Protein AF-A0A0E0NVJ0-F1 (afdb_monomer_lite)

pLDDT: mean 70.15, std 17.18, range [32.91, 91.0]

Secondary structure (DSSP, 8-state):
---------------------------------------------PPPPPPHHHHHHHHHHHHHTTTT-HHHHHHHHHHS--SSPPPPPHHHHHHHIIIIISTT---PPP-HHHHHHHHHHHH---SSSPPPHHHHHHHSTT--HHHHHHHHHHHHT-HHHHHHHH-PPPPP-PPP-

Radius of gyration: 32.93 Å; chains: 1; bounding box: 85×83×74 Å

Structure (mmCIF, N/CA/C/O backbone):
data_AF-A0A0E0NVJ0-F1
#
_entry.id   AF-A0A0E0NVJ0-F1
#
loop_
_atom_site.group_PDB
_atom_site.id
_atom_site.type_symbol
_atom_site.label_atom_id
_atom_site.label_alt_id
_atom_site.label_comp_id
_atom_site.label_asym_id
_atom_site.label_entity_id
_atom_site.label_seq_id
_atom_site.pdbx_PDB_ins_code
_atom_site.Cartn_x
_atom_site.Cartn_y
_atom_site.Cartn_z
_atom_site.occupancy
_atom_site.B_iso_or_equiv
_atom_site.auth_seq_id
_atom_site.auth_comp_id
_atom_site.auth_asym_id
_atom_site.auth_atom_id
_atom_site.pdbx_PDB_model_num
ATOM 1 N N . MET A 1 1 ? 29.973 -63.802 -18.253 1.00 45.97 1 MET A N 1
ATOM 2 C CA . MET A 1 1 ? 31.297 -64.064 -18.849 1.00 45.97 1 MET A CA 1
ATOM 3 C C . MET A 1 1 ? 32.316 -63.403 -17.945 1.00 45.97 1 MET A C 1
ATOM 5 O O . MET A 1 1 ? 32.340 -62.183 -17.871 1.00 45.97 1 MET A O 1
ATOM 9 N N . ALA A 1 2 ? 33.021 -64.208 -17.153 1.00 40.66 2 ALA A N 1
ATOM 10 C CA . ALA A 1 2 ? 34.118 -63.751 -16.314 1.00 40.66 2 ALA A CA 1
ATOM 11 C C . ALA A 1 2 ? 35.365 -63.584 -17.187 1.00 40.66 2 ALA A C 1
ATOM 13 O O . ALA A 1 2 ? 35.671 -64.483 -17.967 1.00 40.66 2 ALA A O 1
ATOM 14 N N . LEU A 1 3 ? 36.079 -62.472 -17.030 1.00 44.34 3 LEU A N 1
ATOM 15 C CA . LEU A 1 3 ? 37.514 -62.429 -17.278 1.00 44.34 3 LEU A CA 1
ATOM 16 C C . LEU A 1 3 ? 38.181 -61.803 -16.053 1.00 44.34 3 LEU A C 1
ATOM 18 O O . LEU A 1 3 ? 38.001 -60.628 -15.743 1.00 44.34 3 LEU A O 1
ATOM 22 N N . GLN A 1 4 ? 38.869 -62.690 -15.337 1.00 46.50 4 GLN A N 1
ATOM 23 C CA . GLN A 1 4 ? 39.867 -62.467 -14.301 1.00 46.50 4 GLN A CA 1
ATOM 24 C C . GLN A 1 4 ? 41.130 -61.782 -14.855 1.00 46.50 4 GLN A C 1
ATOM 26 O 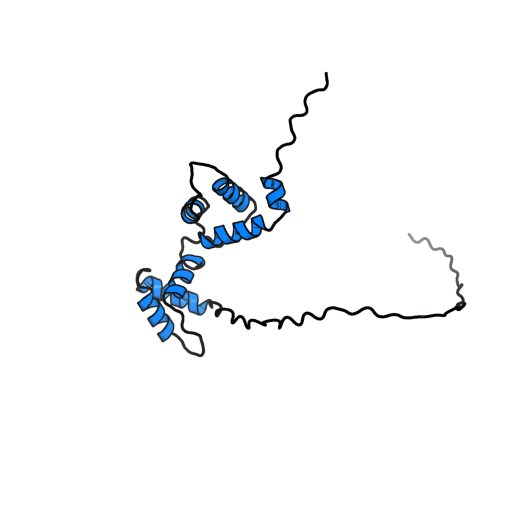O . GLN A 1 4 ? 41.459 -61.954 -16.026 1.00 46.50 4 GLN A O 1
ATOM 31 N N . GLY A 1 5 ? 41.894 -61.165 -13.947 1.00 39.97 5 GLY A N 1
ATOM 32 C CA . GLY A 1 5 ? 43.329 -60.866 -14.090 1.00 39.97 5 GLY A CA 1
ATOM 33 C C . GLY A 1 5 ? 43.631 -59.413 -13.718 1.00 39.97 5 GLY A C 1
ATOM 34 O O . GLY A 1 5 ? 43.307 -58.532 -14.499 1.00 39.97 5 GLY A O 1
ATOM 35 N N . MET A 1 6 ? 44.006 -59.089 -12.469 1.00 44.34 6 MET A N 1
ATOM 36 C CA . MET A 1 6 ? 45.386 -59.156 -11.925 1.00 44.34 6 MET A CA 1
ATOM 37 C C . MET A 1 6 ? 46.296 -58.202 -12.725 1.00 44.34 6 MET A C 1
ATOM 39 O O . MET A 1 6 ? 46.402 -58.356 -13.930 1.00 44.34 6 MET A O 1
ATOM 43 N N . GLU A 1 7 ? 46.880 -57.145 -12.155 1.00 43.19 7 GLU A N 1
ATOM 44 C CA . GLU A 1 7 ? 47.889 -57.215 -11.090 1.00 43.19 7 GLU A CA 1
ATOM 45 C C . GLU A 1 7 ? 47.843 -56.043 -10.086 1.00 43.19 7 GLU A C 1
ATOM 47 O O . GLU A 1 7 ? 47.288 -54.974 -10.339 1.00 43.19 7 GLU A O 1
ATOM 52 N N . GLN A 1 8 ? 48.421 -56.317 -8.916 1.00 37.91 8 GLN A N 1
ATOM 53 C CA . GLN A 1 8 ? 48.608 -55.443 -7.761 1.00 37.91 8 GLN A CA 1
ATOM 54 C C . GLN A 1 8 ? 49.991 -54.764 -7.764 1.00 37.91 8 GLN A C 1
ATOM 56 O O . GLN A 1 8 ? 50.860 -55.133 -8.544 1.00 37.91 8 GLN A O 1
ATOM 61 N N . GLU A 1 9 ? 50.167 -53.898 -6.751 1.00 36.00 9 GLU A N 1
ATOM 62 C CA . GLU A 1 9 ? 51.406 -53.582 -6.008 1.00 36.00 9 GLU A CA 1
ATOM 63 C C . GLU A 1 9 ? 51.999 -52.187 -6.276 1.00 36.00 9 GLU A C 1
ATOM 65 O O . GLU A 1 9 ? 52.005 -51.707 -7.400 1.00 36.00 9 GLU A O 1
ATOM 70 N N . ALA A 1 10 ? 52.606 -51.472 -5.327 1.00 37.88 10 ALA A N 1
ATOM 71 C CA . ALA A 1 10 ? 52.331 -51.122 -3.931 1.00 37.88 10 ALA A CA 1
ATOM 72 C C . ALA A 1 10 ? 53.319 -49.986 -3.582 1.00 37.88 10 ALA A C 1
ATOM 74 O O . ALA A 1 10 ? 54.365 -49.866 -4.208 1.00 37.88 10 ALA A O 1
ATOM 75 N N . ALA A 1 11 ? 52.989 -49.224 -2.534 1.00 39.25 11 ALA A N 1
ATOM 76 C CA . ALA A 1 11 ? 53.899 -48.550 -1.595 1.00 39.25 11 ALA A CA 1
ATOM 77 C C . ALA A 1 11 ? 54.944 -47.529 -2.112 1.00 39.25 11 ALA A C 1
ATOM 79 O O . ALA A 1 11 ? 55.852 -47.840 -2.872 1.00 39.25 11 ALA A O 1
ATOM 80 N N . GLY A 1 12 ? 54.921 -46.322 -1.528 1.00 32.91 12 GLY A N 1
ATOM 81 C CA . GLY A 1 12 ? 56.065 -45.410 -1.621 1.00 32.91 12 GLY A CA 1
ATOM 82 C C . GLY A 1 12 ? 55.835 -43.983 -1.119 1.00 32.91 12 GLY A C 1
ATOM 83 O O . GLY A 1 12 ? 55.878 -43.042 -1.899 1.00 32.91 12 GLY A O 1
ATOM 84 N N . GLN A 1 13 ? 55.620 -43.809 0.183 1.00 41.12 13 GLN A N 1
ATOM 85 C CA . GLN A 1 13 ? 55.959 -42.574 0.924 1.00 41.12 13 GLN A CA 1
ATOM 86 C C . GLN A 1 13 ? 57.313 -42.852 1.612 1.00 41.12 13 GLN A C 1
ATOM 88 O O . GLN A 1 13 ? 57.506 -44.029 1.934 1.00 41.12 13 GLN A O 1
ATOM 93 N N . PRO A 1 14 ? 58.248 -41.901 1.889 1.00 51.66 14 PRO A N 1
ATOM 94 C CA . PRO A 1 14 ? 58.070 -40.553 2.487 1.00 51.66 14 PRO A CA 1
ATOM 95 C C . PRO A 1 14 ? 59.192 -39.560 1.997 1.00 51.66 14 PRO A C 1
ATOM 97 O O . PRO A 1 14 ? 59.621 -39.748 0.860 1.00 51.66 14 PRO A O 1
ATOM 100 N N . PRO A 1 15 ? 59.779 -38.580 2.747 1.00 49.06 15 PRO A N 1
ATOM 101 C CA . PRO A 1 15 ? 59.424 -37.875 3.992 1.00 49.06 15 PRO A CA 1
ATOM 102 C C . PRO A 1 15 ? 59.519 -36.322 3.919 1.00 49.06 15 PRO A C 1
ATOM 104 O O . PRO A 1 15 ? 59.809 -35.713 2.894 1.00 49.06 15 PRO A O 1
ATOM 107 N N . ALA A 1 16 ? 59.256 -35.697 5.070 1.00 43.09 16 ALA A N 1
ATOM 108 C CA . ALA A 1 16 ? 59.314 -34.269 5.374 1.00 43.09 16 ALA A CA 1
ATOM 109 C C . ALA A 1 16 ? 60.737 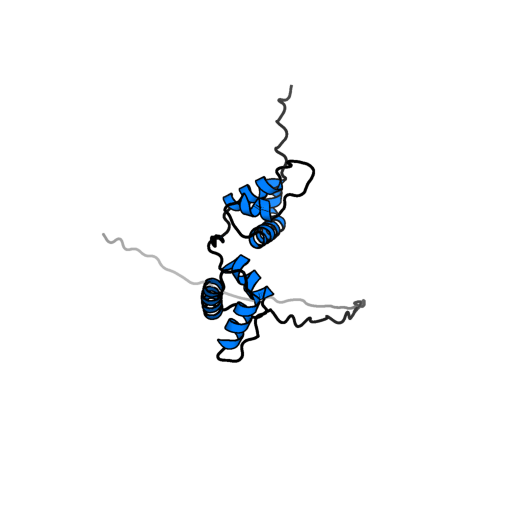-33.663 5.498 1.00 43.09 16 ALA A C 1
ATOM 111 O O . ALA A 1 16 ? 61.701 -34.382 5.744 1.00 43.09 16 ALA A O 1
ATOM 112 N N . SER A 1 17 ? 60.772 -32.316 5.525 1.00 37.50 17 SER A N 1
ATOM 113 C CA . SER A 1 17 ? 61.665 -31.429 6.314 1.00 37.50 17 SER A CA 1
ATOM 114 C C . SER A 1 17 ? 62.712 -30.586 5.560 1.00 37.50 17 SER A C 1
ATOM 116 O O . SER A 1 17 ? 63.695 -31.113 5.053 1.00 37.50 17 SER A O 1
ATOM 118 N N . ALA A 1 18 ? 62.511 -29.258 5.582 1.00 41.25 18 ALA A N 1
ATOM 119 C CA . ALA A 1 18 ? 63.508 -28.175 5.746 1.00 41.25 18 ALA A CA 1
ATOM 120 C C . ALA A 1 18 ? 62.732 -26.830 5.688 1.00 41.25 18 ALA A C 1
ATOM 122 O O . ALA A 1 18 ? 62.156 -26.503 4.658 1.00 41.25 18 ALA A O 1
ATOM 123 N N . ALA A 1 19 ? 62.398 -26.140 6.784 1.00 33.56 19 ALA A N 1
ATOM 124 C CA . ALA A 1 19 ? 63.234 -25.337 7.691 1.00 33.56 19 ALA A CA 1
ATOM 125 C C . ALA A 1 19 ? 63.908 -24.093 7.043 1.00 33.56 19 ALA A C 1
ATOM 127 O O . ALA A 1 19 ? 64.976 -24.225 6.465 1.00 33.56 19 ALA A O 1
ATOM 128 N N . PHE A 1 20 ? 63.228 -22.930 7.176 1.00 36.50 20 PHE A N 1
ATOM 129 C CA . PHE A 1 20 ? 63.642 -21.571 7.651 1.00 36.50 20 PHE A CA 1
ATOM 130 C C . PHE A 1 20 ? 64.977 -20.917 7.196 1.00 36.50 20 PHE A C 1
ATOM 132 O O . PHE A 1 20 ? 65.954 -21.631 7.004 1.00 36.50 20 PHE A O 1
ATOM 139 N N . PRO A 1 21 ? 65.069 -19.561 7.053 1.00 45.81 21 PRO A N 1
ATOM 140 C CA . PRO A 1 21 ? 64.856 -18.528 8.109 1.00 45.81 21 PRO A CA 1
ATOM 141 C C . PRO A 1 21 ? 63.987 -17.323 7.653 1.00 45.81 21 PRO A C 1
ATOM 143 O O . PRO A 1 21 ? 63.827 -17.103 6.462 1.00 45.81 21 PRO A O 1
ATOM 146 N N . SER A 1 22 ? 63.245 -16.557 8.469 1.00 39.28 22 SER A N 1
ATOM 147 C CA . SER A 1 22 ? 63.373 -15.940 9.812 1.00 39.28 22 SER A CA 1
ATOM 148 C C . SER A 1 22 ? 64.211 -14.650 9.890 1.00 39.28 22 SER A C 1
ATOM 150 O O . SER A 1 22 ? 65.402 -14.669 9.600 1.00 39.28 22 SER A O 1
ATOM 152 N N . SER A 1 23 ? 63.563 -13.608 10.442 1.00 40.25 23 SER A N 1
ATOM 153 C CA . SER A 1 23 ? 64.066 -12.319 10.972 1.00 40.25 23 SER A CA 1
ATOM 154 C C . SER A 1 23 ? 64.459 -11.219 9.969 1.00 40.25 23 SER A C 1
ATOM 156 O O . SER A 1 23 ? 65.155 -11.489 9.004 1.00 40.25 23 SER A O 1
ATOM 158 N N . ALA A 1 24 ? 64.105 -9.937 10.143 1.00 43.22 24 ALA A N 1
ATOM 159 C CA . ALA A 1 24 ? 63.508 -9.231 11.284 1.00 43.22 24 ALA A CA 1
ATOM 160 C C . ALA A 1 24 ? 62.895 -7.865 10.868 1.00 43.22 24 ALA A C 1
ATOM 162 O O . ALA A 1 24 ? 63.321 -7.280 9.877 1.00 43.22 24 ALA A O 1
ATOM 163 N N . GLU A 1 25 ? 61.884 -7.435 11.644 1.00 37.47 25 GLU A N 1
ATOM 164 C CA . GLU A 1 25 ? 61.584 -6.095 12.219 1.00 37.47 25 GLU A CA 1
ATOM 165 C C . GLU A 1 25 ? 62.294 -4.818 11.676 1.00 37.47 25 GLU A C 1
ATOM 167 O O . GLU A 1 25 ? 63.444 -4.857 11.274 1.00 37.47 25 GLU A O 1
ATOM 172 N N . ALA A 1 26 ? 61.732 -3.598 11.703 1.00 36.56 26 ALA A N 1
ATOM 173 C CA . ALA A 1 26 ? 60.838 -3.004 12.700 1.00 36.56 26 ALA A CA 1
ATOM 174 C C . ALA A 1 26 ? 60.107 -1.729 12.198 1.00 36.56 26 ALA A C 1
ATOM 176 O O . ALA A 1 26 ? 60.590 -1.018 11.323 1.00 36.56 26 ALA A O 1
ATOM 177 N N . ALA A 1 27 ? 58.982 -1.448 12.868 1.00 33.66 27 ALA A N 1
ATOM 178 C CA . ALA A 1 27 ? 58.494 -0.158 13.386 1.00 33.66 27 ALA A CA 1
ATOM 179 C C . ALA A 1 27 ? 58.550 1.138 12.540 1.00 33.66 27 ALA A C 1
ATOM 181 O O . ALA A 1 27 ? 59.616 1.664 12.252 1.00 33.66 27 ALA A O 1
ATOM 182 N N . ALA A 1 28 ? 57.392 1.795 12.380 1.00 35.66 28 ALA A N 1
ATOM 183 C CA . ALA A 1 28 ? 57.108 3.064 13.073 1.00 35.66 28 ALA A CA 1
ATOM 184 C C . ALA A 1 28 ? 55.681 3.565 12.790 1.00 35.66 28 ALA A C 1
ATOM 186 O O . ALA A 1 28 ? 55.142 3.449 11.694 1.00 35.66 28 ALA A O 1
ATOM 187 N N . ALA A 1 29 ? 55.083 4.116 13.839 1.00 39.84 29 ALA A N 1
ATOM 188 C CA . ALA A 1 29 ? 53.728 4.621 13.920 1.00 39.84 29 ALA A CA 1
ATOM 189 C C . ALA A 1 29 ? 53.485 5.890 13.084 1.00 39.84 29 ALA A C 1
ATOM 191 O O . ALA A 1 29 ? 54.319 6.792 13.057 1.00 39.84 29 ALA A O 1
ATOM 192 N N . ALA A 1 30 ? 52.274 6.020 12.535 1.00 41.72 30 ALA A N 1
ATOM 193 C CA . ALA A 1 30 ? 51.680 7.314 12.210 1.00 41.72 30 ALA A CA 1
ATOM 194 C C . ALA A 1 30 ? 50.154 7.264 12.410 1.00 41.72 30 ALA A C 1
ATOM 196 O O . ALA A 1 30 ? 49.409 6.669 11.640 1.00 41.72 30 ALA A O 1
ATOM 197 N N . ALA A 1 31 ? 49.760 7.862 13.533 1.00 39.44 31 ALA A N 1
ATOM 198 C CA . ALA A 1 31 ? 48.448 8.290 14.007 1.00 39.44 31 ALA A CA 1
ATOM 199 C C . ALA A 1 31 ? 47.232 8.187 13.059 1.00 39.44 31 ALA A C 1
ATOM 201 O O . ALA A 1 31 ? 47.098 8.910 12.073 1.00 39.44 31 ALA A O 1
ATOM 202 N N . SER A 1 32 ? 46.253 7.395 13.498 1.00 48.84 32 SER A N 1
ATOM 203 C CA . SER A 1 32 ? 44.860 7.442 13.052 1.00 48.84 32 SER A CA 1
ATOM 204 C C . SER A 1 32 ? 44.154 8.701 13.584 1.00 48.84 32 SER A C 1
ATOM 206 O O . SER A 1 32 ? 44.151 8.904 14.802 1.00 48.84 32 SER A O 1
ATOM 208 N N . PRO A 1 33 ? 43.464 9.513 12.761 1.00 52.50 33 PRO A N 1
ATOM 209 C CA . PRO A 1 33 ? 42.531 10.503 13.284 1.00 52.50 33 PRO A CA 1
ATOM 210 C C . PRO A 1 33 ? 41.256 9.795 13.766 1.00 52.50 33 PRO A C 1
ATOM 212 O O . PRO A 1 33 ? 40.353 9.471 12.993 1.00 52.50 33 PRO A O 1
ATOM 215 N N . THR A 1 34 ? 41.170 9.553 15.074 1.00 50.41 34 THR A N 1
ATOM 216 C CA . THR A 1 34 ? 39.939 9.160 15.767 1.00 50.41 34 THR A CA 1
ATOM 217 C C . THR A 1 34 ? 38.973 10.344 15.808 1.00 50.41 34 THR A C 1
ATOM 219 O O . THR A 1 34 ? 38.811 11.025 16.817 1.00 50.41 34 THR A O 1
ATOM 222 N N . SER A 1 35 ? 38.270 10.584 14.699 1.00 53.47 35 SER A N 1
ATOM 223 C CA . SER A 1 35 ? 37.044 11.382 14.728 1.00 53.47 35 SER A CA 1
ATOM 224 C C . SER A 1 35 ? 35.957 10.541 15.396 1.00 53.47 35 SER A C 1
ATOM 226 O O . SER A 1 35 ? 35.231 9.778 14.758 1.00 53.47 35 SER A O 1
ATOM 228 N N . GLY A 1 36 ? 35.910 10.623 16.727 1.00 52.81 36 GLY A N 1
ATOM 229 C CA . GLY A 1 36 ? 34.888 10.034 17.584 1.00 52.81 36 GLY A CA 1
ATOM 230 C C . GLY A 1 36 ? 33.535 10.712 17.383 1.00 52.81 36 GLY A C 1
ATOM 231 O O . GLY A 1 36 ? 32.986 11.319 18.301 1.00 52.81 36 GLY A O 1
ATOM 232 N N . GLY A 1 37 ? 32.980 10.606 16.176 1.00 51.59 37 GLY A N 1
ATOM 233 C CA . GLY A 1 37 ? 31.577 10.876 15.924 1.00 51.59 37 GLY A CA 1
ATOM 234 C C . GLY A 1 37 ? 30.766 9.871 16.728 1.00 51.59 37 GLY A C 1
ATOM 235 O O . GLY A 1 37 ? 30.761 8.680 16.417 1.00 51.59 37 GLY A O 1
ATOM 236 N N . LYS A 1 38 ? 30.111 10.337 17.796 1.00 54.44 38 LYS A N 1
ATOM 237 C CA . LYS A 1 38 ? 29.151 9.546 18.571 1.00 54.44 38 LYS A CA 1
ATOM 238 C C . LYS A 1 38 ? 28.181 8.913 17.574 1.00 54.44 38 LYS A C 1
ATOM 240 O O . LYS A 1 38 ? 27.355 9.615 16.996 1.00 54.44 38 LYS A O 1
ATOM 245 N N . ARG A 1 39 ? 28.302 7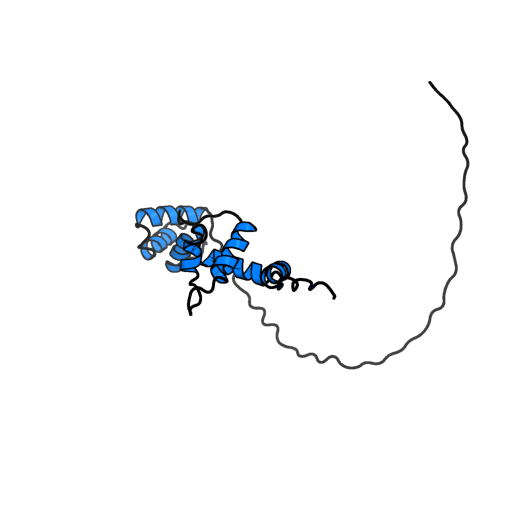.603 17.330 1.00 59.84 39 ARG A N 1
ATOM 246 C CA . ARG A 1 39 ? 27.343 6.858 16.509 1.00 59.84 39 ARG A CA 1
ATOM 247 C C . ARG A 1 39 ? 25.999 6.992 17.212 1.00 59.84 39 ARG A C 1
ATOM 249 O O . ARG A 1 39 ? 25.776 6.357 18.240 1.00 59.84 39 ARG A O 1
ATOM 256 N N . ILE A 1 40 ? 25.131 7.859 16.699 1.00 65.50 40 ILE A N 1
ATOM 257 C CA . ILE A 1 40 ? 23.759 7.983 17.179 1.00 65.50 40 ILE A CA 1
ATOM 258 C C . ILE A 1 40 ? 23.067 6.688 16.764 1.00 65.50 40 ILE A C 1
ATOM 260 O O . ILE A 1 40 ? 22.598 6.541 15.637 1.00 65.50 40 ILE A O 1
ATOM 264 N N . VAL A 1 41 ? 23.062 5.705 17.663 1.00 67.31 41 VAL A N 1
ATOM 265 C CA . VAL A 1 41 ? 22.273 4.488 17.493 1.00 67.31 41 VAL A CA 1
ATOM 266 C C . VAL A 1 41 ? 20.818 4.895 17.686 1.00 67.31 41 VAL A C 1
ATOM 268 O O . VAL A 1 41 ? 20.293 4.894 18.801 1.00 67.31 41 VAL A O 1
ATOM 271 N N . LEU A 1 42 ? 20.163 5.298 16.597 1.00 68.00 42 LEU A N 1
ATOM 272 C CA . LEU A 1 42 ? 18.721 5.477 16.590 1.00 68.00 42 LEU A CA 1
ATOM 273 C C . LEU A 1 42 ? 18.103 4.113 16.899 1.00 68.00 42 LEU A C 1
ATOM 275 O O . LEU A 1 42 ? 18.149 3.188 16.090 1.00 68.00 42 LEU A O 1
ATOM 279 N N . ARG A 1 43 ? 17.522 3.975 18.092 1.00 69.19 43 ARG A N 1
ATOM 280 C CA . ARG A 1 43 ? 16.630 2.860 18.413 1.00 69.19 43 ARG A CA 1
ATOM 281 C C . ARG A 1 43 ? 15.342 3.059 17.621 1.00 69.19 43 ARG A C 1
ATOM 283 O O . ARG A 1 43 ? 14.355 3.565 18.152 1.00 69.19 43 ARG A O 1
ATOM 290 N N . ILE A 1 44 ? 15.373 2.707 16.336 1.00 70.69 44 ILE A N 1
ATOM 291 C CA . ILE A 1 44 ? 14.200 2.732 15.466 1.00 70.69 44 ILE A CA 1
ATOM 292 C C . ILE A 1 44 ? 13.217 1.709 16.034 1.00 70.69 44 ILE A C 1
ATOM 294 O O . ILE A 1 44 ? 13.394 0.500 15.897 1.00 70.69 44 ILE A O 1
ATOM 298 N N . ARG A 1 45 ? 12.182 2.191 16.723 1.00 68.06 45 ARG A N 1
ATOM 299 C CA . ARG A 1 45 ? 11.032 1.362 17.078 1.00 68.06 45 ARG A CA 1
ATOM 300 C C . ARG A 1 45 ? 10.273 1.111 15.784 1.00 68.06 45 ARG A C 1
ATOM 302 O O . ARG A 1 45 ? 9.563 2.001 15.318 1.00 68.06 45 ARG A O 1
ATOM 309 N N . LEU A 1 46 ? 10.461 -0.065 15.185 1.00 66.19 46 LEU A N 1
ATOM 310 C CA . LEU A 1 46 ? 9.683 -0.436 14.009 1.00 66.19 46 LEU A CA 1
ATOM 311 C C . LEU A 1 46 ? 8.195 -0.364 14.373 1.00 66.19 46 LEU A C 1
ATOM 313 O O . LEU A 1 46 ? 7.805 -0.838 15.449 1.00 66.19 46 LEU A O 1
ATOM 317 N N . PRO A 1 47 ? 7.363 0.253 13.518 1.00 63.91 47 PRO A N 1
ATOM 318 C CA . PRO A 1 47 ? 5.941 0.285 13.762 1.00 63.91 47 PRO A CA 1
ATOM 319 C C . PRO A 1 47 ? 5.418 -1.153 13.867 1.00 63.91 47 PRO A C 1
ATOM 321 O O . PRO A 1 47 ? 5.870 -2.035 13.134 1.00 63.91 47 PRO A O 1
ATOM 324 N N . PRO A 1 48 ? 4.476 -1.400 14.785 1.00 72.06 48 PRO A N 1
ATOM 325 C CA . PRO A 1 48 ? 3.926 -2.725 15.018 1.00 72.06 48 PRO A CA 1
ATOM 326 C C . PRO A 1 48 ? 3.353 -3.298 13.719 1.00 72.06 48 PRO A C 1
ATOM 328 O O . PRO A 1 48 ? 2.480 -2.688 13.087 1.00 72.06 48 PRO A O 1
ATOM 331 N N . ALA A 1 49 ? 3.850 -4.474 13.333 1.00 78.44 49 ALA A N 1
ATOM 332 C CA . ALA A 1 49 ? 3.360 -5.210 12.176 1.00 78.44 49 ALA A CA 1
ATOM 333 C C . ALA A 1 49 ? 1.850 -5.450 12.309 1.00 78.44 49 ALA A C 1
ATOM 335 O O . ALA A 1 49 ? 1.336 -5.648 13.410 1.00 78.44 49 ALA A O 1
ATOM 336 N N . TRP A 1 50 ? 1.128 -5.344 11.199 1.00 81.38 50 TRP A N 1
ATOM 337 C CA . TRP A 1 50 ? -0.291 -5.682 11.139 1.00 81.38 50 TRP A CA 1
ATOM 338 C C . TRP A 1 50 ? -0.444 -7.193 11.117 1.00 81.38 50 TRP A C 1
ATOM 340 O O . TRP A 1 50 ? 0.186 -7.857 10.294 1.00 81.38 50 TRP A O 1
ATOM 350 N N . MET A 1 51 ? -1.260 -7.712 12.024 1.00 84.25 51 MET A N 1
ATOM 351 C CA . MET A 1 51 ? -1.563 -9.135 12.071 1.00 84.25 51 MET A CA 1
ATOM 352 C C . MET A 1 51 ? -2.808 -9.474 11.247 1.00 84.25 51 MET A C 1
ATOM 354 O O . MET A 1 51 ? -3.692 -8.623 11.118 1.00 84.25 51 MET A O 1
ATOM 358 N N . PRO A 1 52 ? -2.930 -10.714 10.744 1.00 83.88 52 PRO A N 1
ATOM 359 C CA . PRO A 1 52 ? -4.098 -11.128 9.975 1.00 83.88 52 PRO A CA 1
ATOM 360 C C . PRO A 1 52 ? -5.398 -11.039 10.787 1.00 83.88 52 PRO A C 1
ATOM 362 O O . PRO A 1 52 ? -6.438 -10.706 10.228 1.00 83.88 52 PRO A O 1
ATOM 365 N N . GLU A 1 53 ? -5.358 -11.241 12.109 1.00 85.75 53 GLU A N 1
ATOM 366 C CA . GLU A 1 53 ? -6.536 -11.068 12.971 1.00 85.75 53 GLU A CA 1
ATOM 367 C C . GLU A 1 53 ? -6.972 -9.596 13.044 1.00 85.75 53 GLU A C 1
ATOM 369 O O . GLU A 1 53 ? -8.165 -9.287 13.046 1.00 85.75 53 GLU A O 1
ATOM 374 N N . GLU A 1 54 ? -6.005 -8.670 13.073 1.00 86.25 54 GLU A N 1
ATOM 375 C CA . GLU A 1 54 ? -6.273 -7.229 13.028 1.00 86.25 54 GLU A CA 1
ATOM 376 C C . GLU A 1 54 ? -6.831 -6.820 11.663 1.00 86.25 54 GLU A C 1
ATOM 378 O O . GLU A 1 54 ? -7.760 -6.019 11.603 1.00 86.25 54 GLU A O 1
ATOM 383 N N . ASP A 1 55 ? -6.306 -7.384 10.577 1.00 88.94 55 ASP A N 1
ATOM 384 C CA . ASP A 1 55 ? -6.796 -7.125 9.224 1.00 88.94 55 ASP A CA 1
ATOM 385 C C . ASP A 1 55 ? -8.230 -7.657 9.033 1.00 88.94 55 ASP A C 1
ATOM 387 O O . ASP A 1 55 ? -9.076 -6.957 8.477 1.00 88.94 55 ASP A O 1
ATOM 391 N N . ALA A 1 56 ? -8.552 -8.841 9.563 1.00 88.38 56 ALA A N 1
ATOM 392 C CA . ALA A 1 56 ? -9.910 -9.386 9.531 1.00 88.38 56 ALA A CA 1
ATOM 393 C C . ALA A 1 56 ? -10.901 -8.506 10.314 1.00 88.38 56 ALA A C 1
ATOM 395 O O . ALA A 1 56 ? -12.001 -8.217 9.837 1.00 88.38 56 ALA A O 1
ATOM 396 N N . CYS A 1 57 ? -10.502 -8.030 11.497 1.00 88.56 57 CYS A N 1
ATOM 397 C CA . CYS A 1 57 ? -11.306 -7.099 12.287 1.00 88.56 57 CYS A CA 1
ATOM 398 C C . CYS A 1 57 ? -11.489 -5.756 11.559 1.00 88.56 57 CYS A C 1
ATOM 400 O O . CYS A 1 57 ? -12.607 -5.245 11.458 1.00 88.56 57 CYS A O 1
ATOM 402 N N . LEU A 1 58 ? -10.411 -5.230 10.967 1.00 90.12 58 LEU A N 1
ATOM 403 C CA . LEU A 1 58 ? -10.436 -4.010 10.168 1.00 90.12 58 LEU A CA 1
ATOM 404 C C . LEU A 1 58 ? -11.397 -4.151 8.985 1.00 90.12 58 LEU A C 1
ATOM 406 O O . LEU A 1 58 ? -12.170 -3.231 8.734 1.00 90.12 58 LEU A O 1
ATOM 410 N N . ALA A 1 59 ? -11.385 -5.290 8.291 1.00 90.06 59 ALA A N 1
ATOM 411 C CA . ALA A 1 59 ? -12.259 -5.535 7.152 1.00 90.06 59 ALA A CA 1
ATOM 412 C C . ALA A 1 59 ? -13.737 -5.570 7.527 1.00 90.06 59 ALA A C 1
ATOM 414 O O . ALA A 1 59 ? -14.553 -4.932 6.860 1.00 90.06 59 ALA A O 1
ATOM 415 N N . ARG A 1 60 ? -14.073 -6.257 8.622 1.00 90.38 60 ARG A N 1
ATOM 416 C CA . ARG A 1 60 ? -15.444 -6.309 9.142 1.00 90.38 60 ARG A CA 1
ATOM 417 C C . ARG A 1 60 ? -15.947 -4.923 9.529 1.00 90.38 60 ARG A C 1
ATOM 419 O O . ARG A 1 60 ? -16.962 -4.469 9.009 1.00 90.38 60 ARG A O 1
ATOM 426 N N . LEU A 1 61 ? -15.186 -4.209 10.357 1.00 90.94 61 LEU A N 1
ATOM 427 C CA . LEU A 1 61 ? -15.557 -2.870 10.814 1.00 90.94 61 LEU A CA 1
ATOM 428 C C . LEU A 1 61 ? -15.626 -1.868 9.658 1.00 90.94 61 LEU A C 1
ATOM 430 O O . LEU A 1 61 ? -16.484 -0.986 9.656 1.00 90.94 61 LEU A O 1
ATOM 434 N N . ALA A 1 62 ? -14.739 -1.982 8.669 1.00 91.00 62 ALA A N 1
ATOM 435 C CA . ALA A 1 62 ?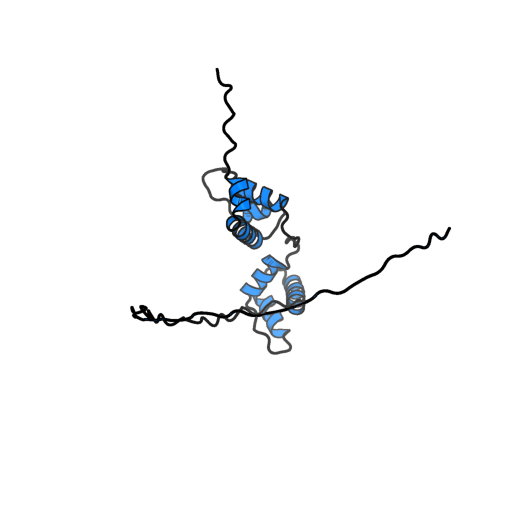 -14.769 -1.125 7.494 1.00 91.00 62 ALA A CA 1
ATOM 436 C C . ALA A 1 62 ? -16.024 -1.376 6.642 1.00 91.00 62 ALA A C 1
ATOM 438 O O . ALA A 1 62 ? -16.626 -0.402 6.187 1.00 91.00 62 ALA A O 1
ATOM 439 N N . ALA A 1 63 ? -16.454 -2.634 6.494 1.00 89.12 63 ALA A N 1
ATOM 440 C CA . ALA A 1 63 ? -17.704 -2.986 5.821 1.00 89.12 63 ALA A CA 1
ATOM 441 C C . ALA A 1 63 ? -18.933 -2.447 6.570 1.00 89.12 63 ALA A C 1
ATOM 443 O O . ALA A 1 63 ? -19.781 -1.799 5.962 1.00 89.12 63 ALA A O 1
ATOM 444 N N . GLU A 1 64 ? -18.982 -2.612 7.894 1.00 90.00 64 GLU A N 1
ATOM 445 C CA . GLU A 1 64 ? -20.070 -2.111 8.750 1.00 90.00 64 GLU A CA 1
ATOM 446 C C . GLU A 1 64 ? -20.185 -0.574 8.731 1.00 90.00 64 GLU A C 1
ATOM 448 O O . GLU A 1 64 ? -21.277 -0.018 8.802 1.00 90.00 64 GLU A O 1
ATOM 453 N N . ASN A 1 65 ? -19.059 0.134 8.599 1.00 87.88 65 ASN A N 1
ATOM 454 C CA . ASN A 1 65 ? -19.000 1.601 8.610 1.00 87.88 65 ASN A CA 1
ATOM 455 C C . ASN A 1 65 ? -18.946 2.232 7.200 1.00 87.88 65 ASN A C 1
ATOM 457 O O . ASN A 1 65 ? -18.689 3.440 7.067 1.00 87.88 65 ASN A O 1
ATOM 461 N N . GLY A 1 66 ? -19.145 1.436 6.143 1.00 85.75 66 GLY A N 1
ATOM 462 C CA . GLY A 1 66 ? -19.199 1.892 4.750 1.00 85.75 66 GLY A CA 1
ATOM 463 C C . GLY A 1 66 ? -17.894 2.494 4.214 1.00 85.75 66 GLY A C 1
ATOM 464 O O . GLY A 1 66 ? -17.938 3.409 3.393 1.00 85.75 66 GLY A O 1
ATOM 465 N N . PHE A 1 67 ? -16.731 2.050 4.705 1.00 84.50 67 PHE A N 1
ATOM 466 C CA . PHE A 1 67 ? -15.383 2.432 4.235 1.00 84.50 67 PHE A CA 1
ATOM 467 C C . PHE A 1 67 ? -15.046 3.940 4.263 1.00 84.50 67 PHE A C 1
ATOM 469 O O . PHE A 1 67 ? -14.066 4.382 3.661 1.00 84.50 67 PHE A O 1
ATOM 476 N N . ARG A 1 68 ? -15.844 4.757 4.961 1.00 84.38 68 ARG A N 1
ATOM 477 C CA . ARG A 1 68 ? -15.664 6.222 5.043 1.00 84.38 68 ARG A CA 1
ATOM 478 C C . ARG A 1 68 ? -15.336 6.702 6.455 1.00 84.38 68 ARG A C 1
ATOM 480 O O . ARG A 1 68 ? -14.601 7.674 6.624 1.00 84.38 68 ARG A O 1
ATOM 487 N N . HIS A 1 69 ? -15.815 5.995 7.477 1.00 90.00 69 HIS A N 1
ATOM 488 C CA . HIS A 1 69 ? -15.779 6.451 8.868 1.00 90.00 69 HIS A CA 1
ATOM 489 C C . HIS A 1 69 ? -14.633 5.815 9.669 1.00 90.00 69 HIS A C 1
ATOM 491 O O . HIS A 1 69 ? -14.844 5.117 10.660 1.00 90.00 69 HIS A O 1
ATOM 497 N N . TRP A 1 70 ? -13.390 6.092 9.271 1.00 89.62 70 TRP A N 1
ATOM 498 C CA . TRP A 1 70 ? -12.188 5.475 9.858 1.00 89.62 70 TRP A CA 1
ATOM 499 C C . TRP A 1 70 ? -11.981 5.746 11.353 1.00 89.62 70 TRP A C 1
ATOM 501 O O . TRP A 1 70 ? -11.305 4.968 12.022 1.00 89.62 70 TRP A O 1
ATOM 511 N N . ARG A 1 71 ? -12.566 6.825 11.895 1.00 89.94 71 ARG A N 1
ATOM 512 C CA . ARG A 1 71 ? -12.545 7.099 13.341 1.00 89.94 71 ARG A CA 1
ATOM 513 C C . ARG A 1 71 ? -13.301 6.015 14.118 1.00 89.94 71 ARG A C 1
ATOM 515 O O . ARG A 1 71 ? -12.716 5.416 15.013 1.00 89.94 71 ARG A O 1
ATOM 522 N N . ARG A 1 72 ? -14.536 5.702 13.708 1.00 88.81 72 ARG A N 1
ATOM 523 C CA . ARG A 1 72 ? -15.358 4.640 14.316 1.00 88.81 72 ARG A CA 1
ATOM 524 C C . ARG A 1 72 ? -14.715 3.267 14.153 1.00 88.81 72 ARG A C 1
ATOM 526 O O . ARG A 1 72 ? -14.682 2.482 15.091 1.00 88.81 72 ARG A O 1
ATOM 533 N N . VAL A 1 73 ? -14.121 3.012 12.987 1.00 89.44 73 VAL A N 1
ATOM 534 C CA . VAL A 1 73 ? -13.367 1.776 12.731 1.00 89.44 73 VAL A CA 1
ATOM 535 C C . VAL A 1 73 ? -12.185 1.638 13.696 1.00 89.44 73 VAL A C 1
ATOM 537 O O . VAL A 1 73 ? -11.987 0.576 14.274 1.00 89.44 73 VAL A O 1
ATOM 540 N N . ALA A 1 74 ? -11.406 2.700 13.919 1.00 88.62 74 ALA A N 1
ATOM 541 C CA . ALA A 1 74 ? -10.286 2.664 14.861 1.00 88.62 74 ALA A CA 1
ATOM 542 C C . ALA A 1 74 ? -10.736 2.511 16.323 1.00 88.62 74 ALA A C 1
ATOM 544 O O . ALA A 1 74 ? -10.062 1.834 17.096 1.00 88.62 74 ALA A O 1
ATOM 545 N N . GLU A 1 75 ? -11.870 3.104 16.701 1.00 87.31 75 GLU A N 1
ATOM 546 C CA . GLU A 1 75 ? -12.486 2.912 18.020 1.00 87.31 75 GLU A CA 1
ATOM 547 C C . GLU A 1 75 ? -12.940 1.460 18.216 1.00 87.31 75 GLU A C 1
ATOM 549 O O . GLU A 1 75 ? -12.581 0.848 19.221 1.00 87.31 75 GLU A O 1
ATOM 554 N N . GLY A 1 76 ? -13.619 0.871 17.225 1.00 86.00 76 GLY A N 1
ATOM 555 C CA . GLY A 1 76 ? -14.011 -0.541 17.227 1.00 86.00 76 GLY A CA 1
ATOM 556 C C . GLY A 1 76 ? -12.808 -1.485 17.297 1.00 86.00 76 GLY A C 1
ATOM 557 O O . GLY A 1 76 ? -12.779 -2.391 18.124 1.00 86.00 76 GLY A O 1
ATOM 558 N N . MET A 1 77 ? -11.754 -1.213 16.522 1.00 85.38 77 MET A N 1
ATOM 559 C CA . MET A 1 77 ? -10.480 -1.943 16.586 1.00 85.38 77 MET A CA 1
ATOM 560 C C . MET A 1 77 ? -9.819 -1.823 17.964 1.00 85.38 77 MET A C 1
ATOM 562 O O . MET A 1 77 ? -9.238 -2.779 18.476 1.00 85.38 77 MET A O 1
ATOM 566 N N . ALA A 1 78 ? -9.890 -0.642 18.585 1.00 82.31 78 ALA A N 1
ATOM 567 C CA . ALA A 1 78 ? -9.344 -0.419 19.915 1.00 82.31 78 ALA A CA 1
ATOM 568 C C . ALA A 1 78 ? -10.170 -1.111 21.009 1.00 82.31 78 ALA A C 1
ATOM 570 O O . ALA A 1 78 ? -9.573 -1.491 22.020 1.00 82.31 78 ALA A O 1
ATOM 571 N N . ALA A 1 79 ? -11.482 -1.270 20.820 1.00 79.12 79 ALA A N 1
ATOM 572 C CA . ALA A 1 79 ? -12.392 -1.966 21.729 1.00 79.12 79 ALA A CA 1
ATOM 573 C C . ALA A 1 79 ? -12.291 -3.496 21.603 1.00 79.12 79 ALA A C 1
ATOM 575 O O . ALA A 1 79 ? -12.260 -4.185 22.614 1.00 79.12 79 ALA A O 1
ATOM 576 N N . ALA A 1 80 ? -12.131 -4.020 20.384 1.00 73.31 80 ALA A N 1
ATOM 577 C CA . ALA A 1 80 ? -11.965 -5.450 20.104 1.00 73.31 80 ALA A CA 1
ATOM 578 C C . ALA A 1 80 ? -10.607 -6.034 20.562 1.00 73.31 80 ALA A C 1
ATOM 580 O O . ALA A 1 80 ? -10.357 -7.229 20.414 1.00 73.31 80 ALA A O 1
ATOM 581 N N . ARG A 1 81 ? -9.700 -5.217 21.118 1.00 70.56 81 ARG A N 1
ATOM 582 C CA . ARG A 1 81 ? -8.407 -5.678 21.651 1.00 70.56 81 ARG A CA 1
ATOM 583 C C . ARG A 1 81 ? -8.592 -6.524 22.912 1.00 70.56 81 ARG A C 1
ATOM 585 O O . ARG A 1 81 ? -8.794 -5.976 23.993 1.00 70.56 81 ARG A O 1
ATOM 592 N N . SER A 1 82 ? -8.292 -7.816 22.824 1.00 57.09 82 SER A N 1
ATOM 593 C CA . SER A 1 82 ? -7.847 -8.599 23.982 1.00 57.09 82 SER A CA 1
ATOM 594 C C . SER A 1 82 ? -6.308 -8.601 24.040 1.00 57.09 82 SER A C 1
ATOM 596 O O . SER A 1 82 ? -5.652 -9.388 23.359 1.00 57.09 82 SER A O 1
ATOM 598 N N . GLY A 1 83 ? -5.691 -7.692 24.808 1.00 64.62 83 GLY A N 1
ATOM 599 C CA . GLY A 1 83 ? -4.266 -7.802 25.182 1.00 64.62 83 GLY A CA 1
ATOM 600 C C . GLY A 1 83 ? -3.363 -6.581 24.943 1.00 64.62 83 GLY A C 1
ATOM 601 O O . GLY A 1 83 ? -3.811 -5.468 24.654 1.00 64.62 83 GLY A O 1
ATOM 602 N N . ARG A 1 84 ? -2.044 -6.803 25.085 1.00 63.38 84 ARG A N 1
ATOM 603 C CA . ARG A 1 84 ? -0.956 -5.797 25.059 1.00 63.38 84 ARG A CA 1
ATOM 604 C C . ARG A 1 84 ? -0.557 -5.392 23.628 1.00 63.38 84 ARG A C 1
ATOM 606 O O . ARG A 1 84 ? 0.617 -5.422 23.271 1.00 63.38 84 ARG A O 1
ATOM 613 N N . ARG A 1 85 ? -1.531 -5.044 22.782 1.00 66.50 85 ARG A N 1
ATOM 614 C CA . ARG A 1 85 ? -1.282 -4.554 21.414 1.00 66.50 85 ARG A CA 1
ATOM 615 C C . ARG A 1 85 ? -1.398 -3.024 21.338 1.00 66.50 85 ARG A C 1
ATOM 617 O O . ARG A 1 85 ? -2.272 -2.453 21.997 1.00 66.50 85 ARG A O 1
ATOM 624 N N . PRO A 1 86 ? -0.536 -2.352 20.555 1.00 71.50 86 PRO A N 1
ATOM 625 C CA . PRO A 1 86 ? -0.571 -0.901 20.394 1.00 71.50 86 PRO A CA 1
ATOM 626 C C . PRO A 1 86 ? -1.859 -0.433 19.705 1.00 71.50 86 PRO A C 1
ATOM 628 O O . PRO A 1 86 ? -2.365 -1.076 18.787 1.00 71.50 86 PRO A O 1
ATOM 631 N N . ARG A 1 87 ? -2.389 0.711 20.152 1.00 79.94 87 ARG A N 1
ATOM 632 C CA . ARG A 1 87 ? -3.572 1.342 19.552 1.00 79.94 87 ARG A CA 1
ATOM 633 C C . ARG A 1 87 ? -3.267 1.759 18.112 1.00 79.94 87 ARG A C 1
ATOM 635 O O . ARG A 1 87 ? -2.335 2.527 17.879 1.00 79.94 87 ARG A O 1
ATOM 642 N N . ARG A 1 88 ? -4.080 1.288 17.165 1.00 83.69 88 ARG A N 1
ATOM 643 C CA . ARG A 1 88 ? -4.044 1.738 15.768 1.00 83.69 88 ARG A CA 1
ATOM 644 C C . ARG A 1 88 ? -4.751 3.086 15.651 1.00 83.69 88 ARG A C 1
ATOM 646 O O . ARG A 1 88 ? -5.818 3.279 16.230 1.00 83.69 88 ARG A O 1
ATOM 653 N N . SER A 1 89 ? -4.159 4.025 14.919 1.00 87.75 89 SER A N 1
ATOM 654 C CA . SER A 1 89 ? -4.802 5.312 14.644 1.00 87.75 89 SER A CA 1
ATOM 655 C C . SER A 1 89 ? -5.779 5.208 13.460 1.00 87.75 89 SER A C 1
ATOM 657 O O . SER A 1 89 ? -5.585 4.367 12.579 1.00 87.75 89 SER A O 1
ATOM 659 N N . PRO A 1 90 ? -6.792 6.091 13.360 1.00 87.88 90 PRO A N 1
ATOM 660 C CA . PRO A 1 90 ? -7.702 6.132 12.208 1.00 87.88 90 PRO A CA 1
ATOM 661 C C . PRO A 1 90 ? -6.977 6.248 10.862 1.00 87.88 90 PRO A C 1
ATOM 663 O O . PRO A 1 90 ? -7.378 5.629 9.878 1.00 87.88 90 PRO A O 1
ATOM 666 N N . GLY A 1 91 ? -5.880 7.012 10.825 1.00 88.38 91 GLY A N 1
ATOM 667 C CA . GLY A 1 91 ? -5.041 7.149 9.636 1.00 88.38 91 GLY A CA 1
ATOM 668 C C . GLY A 1 91 ? -4.348 5.841 9.257 1.00 88.38 91 GLY A C 1
ATOM 669 O O . GLY A 1 91 ? -4.357 5.470 8.086 1.00 88.38 91 GLY A O 1
ATOM 670 N N . GLN A 1 92 ? -3.826 5.106 10.244 1.00 87.94 92 GLN A N 1
ATOM 671 C CA . GLN A 1 92 ? -3.218 3.793 10.021 1.00 87.94 92 GLN A CA 1
ATOM 672 C C . GLN A 1 92 ? -4.241 2.779 9.503 1.00 87.94 92 GLN A C 1
ATOM 674 O O . GLN A 1 92 ? -3.927 2.051 8.568 1.00 87.94 92 GLN A O 1
ATOM 679 N N . CYS A 1 93 ? -5.456 2.755 10.061 1.00 89.19 93 CYS A N 1
ATOM 680 C CA . CYS A 1 93 ? -6.536 1.880 9.595 1.00 89.19 93 CYS A CA 1
ATOM 681 C C . CYS A 1 93 ? -6.906 2.165 8.134 1.00 89.19 93 CYS A C 1
ATOM 683 O O . CYS A 1 93 ? -6.980 1.246 7.322 1.00 89.19 93 CYS A O 1
ATOM 685 N N . ARG A 1 94 ? -7.077 3.444 7.778 1.00 90.56 94 ARG A N 1
ATOM 686 C CA . ARG A 1 94 ? -7.366 3.855 6.399 1.00 90.56 94 ARG A CA 1
ATOM 687 C C . ARG A 1 94 ? -6.253 3.457 5.435 1.00 90.56 94 ARG A C 1
ATOM 689 O O . ARG A 1 94 ? -6.535 2.935 4.361 1.00 90.56 94 ARG A O 1
ATOM 696 N N . ASP A 1 95 ? -5.003 3.750 5.788 1.00 88.62 95 ASP A N 1
ATOM 697 C CA . ASP A 1 95 ? -3.864 3.441 4.925 1.00 88.62 95 ASP A CA 1
ATOM 698 C C . ASP A 1 95 ? -3.708 1.930 4.758 1.00 88.62 95 ASP A C 1
ATOM 700 O O . ASP A 1 95 ? -3.522 1.465 3.638 1.00 88.62 95 ASP A O 1
ATOM 704 N N . ARG A 1 96 ? -3.873 1.155 5.839 1.00 89.44 96 ARG A N 1
ATOM 705 C CA . ARG A 1 96 ? -3.864 -0.308 5.776 1.00 89.44 96 ARG A CA 1
ATOM 706 C C . ARG A 1 96 ? -4.953 -0.827 4.843 1.00 89.44 96 ARG A C 1
ATOM 708 O O . ARG A 1 96 ? -4.655 -1.652 3.988 1.00 89.44 96 ARG A O 1
ATOM 715 N N . TRP A 1 97 ? -6.170 -0.292 4.942 1.00 88.25 97 TRP A N 1
ATOM 716 C CA . TRP A 1 97 ? -7.262 -0.658 4.045 1.00 88.25 97 TRP A CA 1
ATOM 717 C C . TRP A 1 97 ? -6.938 -0.354 2.581 1.00 88.25 97 TRP A C 1
ATOM 719 O O . TRP A 1 97 ? -6.945 -1.257 1.750 1.00 88.25 97 TRP A O 1
ATOM 729 N N . ARG A 1 98 ? -6.606 0.903 2.266 1.00 85.81 98 ARG A N 1
ATOM 730 C CA . ARG A 1 98 ? -6.340 1.345 0.889 1.00 85.81 98 ARG A CA 1
ATOM 731 C C . ARG A 1 98 ? -5.160 0.610 0.262 1.00 85.81 98 ARG A C 1
ATOM 733 O O . ARG A 1 98 ? -5.194 0.334 -0.930 1.00 85.81 98 ARG A O 1
ATOM 740 N N . ASP A 1 99 ? -4.112 0.359 1.040 1.00 83.38 99 ASP A N 1
ATOM 741 C CA . ASP A 1 99 ? -2.857 -0.154 0.503 1.00 83.38 99 ASP A CA 1
ATOM 742 C C . ASP A 1 99 ? -2.825 -1.698 0.474 1.00 83.38 99 ASP A C 1
ATOM 744 O O . ASP A 1 99 ? -2.053 -2.260 -0.304 1.00 83.38 99 ASP A O 1
ATOM 748 N N . HIS A 1 100 ? -3.636 -2.379 1.303 1.00 81.81 100 HIS A N 1
ATOM 749 C CA . HIS A 1 100 ? -3.533 -3.831 1.506 1.00 81.81 100 HIS A CA 1
ATOM 750 C C . HIS A 1 100 ? -4.840 -4.642 1.564 1.00 81.81 100 HIS A C 1
ATOM 752 O O . HIS A 1 100 ? -4.750 -5.846 1.375 1.00 81.81 100 HIS A O 1
ATOM 758 N N . LEU A 1 101 ? -6.009 -4.065 1.872 1.00 83.00 101 LEU A N 1
ATOM 759 C CA . LEU A 1 101 ? -7.251 -4.853 2.042 1.00 83.00 101 LEU A CA 1
ATOM 760 C C . LEU A 1 101 ? -8.345 -4.522 1.025 1.00 83.00 101 LEU A C 1
ATOM 762 O O . LEU A 1 101 ? -9.271 -5.312 0.846 1.00 83.00 101 LEU A O 1
ATOM 766 N N . ALA A 1 102 ? -8.295 -3.350 0.394 1.00 80.12 102 ALA A N 1
ATOM 767 C CA . ALA A 1 102 ? -9.287 -2.977 -0.598 1.00 80.12 102 ALA A CA 1
ATOM 768 C C . ALA A 1 102 ? -9.261 -3.983 -1.759 1.00 80.12 102 ALA A C 1
ATOM 770 O O . ALA A 1 102 ? -8.197 -4.332 -2.264 1.00 80.12 102 ALA A O 1
ATOM 771 N N . ARG A 1 103 ? -10.448 -4.426 -2.194 1.00 70.88 103 ARG A N 1
ATOM 772 C CA . ARG A 1 103 ? -10.619 -5.436 -3.257 1.00 70.88 103 ARG A CA 1
ATOM 773 C C . ARG A 1 103 ? -9.958 -5.044 -4.577 1.00 70.88 103 ARG A C 1
ATOM 775 O O . ARG A 1 103 ? -9.599 -5.914 -5.359 1.00 70.88 103 ARG A O 1
ATOM 782 N N . ASP A 1 104 ? -9.791 -3.745 -4.792 1.00 68.12 104 ASP A N 1
ATOM 783 C CA . ASP A 1 104 ? -9.165 -3.190 -5.986 1.00 68.12 104 ASP A CA 1
ATOM 784 C C . ASP A 1 104 ? -7.635 -3.353 -5.972 1.00 68.12 104 ASP A C 1
ATOM 786 O O . ASP A 1 104 ? -6.989 -3.106 -6.983 1.00 68.12 104 ASP A O 1
ATOM 790 N N . VAL A 1 105 ? -7.029 -3.771 -4.851 1.00 71.69 105 VAL A N 1
ATOM 791 C CA . VAL A 1 105 ? -5.579 -3.956 -4.741 1.00 71.69 105 VAL A CA 1
ATOM 792 C C . VAL A 1 105 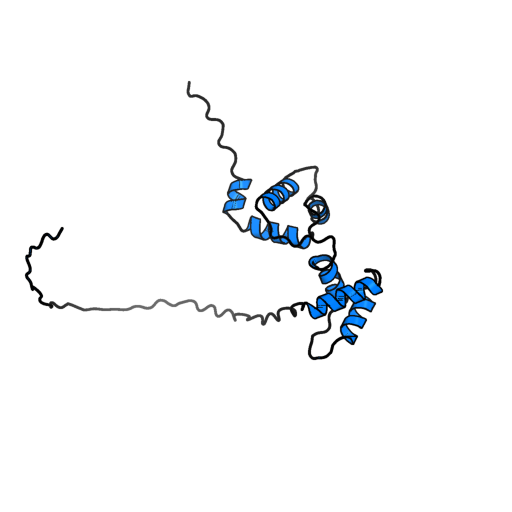? -5.180 -5.351 -5.212 1.00 71.69 105 VAL A C 1
ATOM 794 O O . VAL A 1 105 ? -5.444 -6.360 -4.565 1.00 71.69 105 VAL A O 1
ATOM 797 N N . TYR A 1 106 ? -4.461 -5.406 -6.330 1.00 70.06 106 TYR A N 1
ATOM 798 C CA . TYR A 1 106 ? -3.903 -6.653 -6.846 1.00 70.06 106 TYR A CA 1
ATOM 799 C C . TYR A 1 106 ? -2.593 -7.030 -6.119 1.00 70.06 106 TYR A C 1
ATOM 801 O O . TYR A 1 106 ? -1.603 -6.298 -6.191 1.00 70.06 106 TYR A O 1
ATOM 809 N N . HIS A 1 107 ? -2.564 -8.185 -5.441 1.00 68.56 107 HIS A N 1
ATOM 810 C CA . HIS A 1 107 ? -1.449 -8.644 -4.584 1.00 68.56 107 HIS A CA 1
ATOM 811 C C . HIS A 1 107 ? -0.488 -9.653 -5.241 1.00 68.56 107 HIS A C 1
ATOM 813 O O . HIS A 1 107 ? 0.128 -10.467 -4.556 1.00 68.56 107 HIS A O 1
ATOM 819 N N . ARG A 1 108 ? -0.338 -9.630 -6.568 1.00 76.75 108 ARG A N 1
ATOM 820 C CA . ARG A 1 108 ? 0.630 -10.490 -7.274 1.00 76.75 108 ARG A CA 1
ATOM 821 C C . ARG A 1 108 ? 2.053 -9.897 -7.209 1.00 76.75 108 ARG A C 1
ATOM 823 O O . ARG A 1 108 ? 2.196 -8.670 -7.229 1.00 76.75 108 ARG A O 1
ATOM 830 N N . PRO A 1 109 ? 3.115 -10.728 -7.181 1.00 80.56 109 PRO A N 1
ATOM 831 C CA . PRO A 1 109 ? 4.489 -10.247 -7.337 1.00 80.56 109 PRO A CA 1
ATOM 832 C C . PRO A 1 109 ? 4.666 -9.440 -8.633 1.00 80.56 109 PRO A C 1
ATOM 834 O O . PRO A 1 109 ? 3.989 -9.681 -9.633 1.00 80.56 109 PRO A O 1
ATOM 837 N N . PHE A 1 110 ? 5.557 -8.448 -8.613 1.00 80.50 110 PHE A N 1
ATOM 838 C CA . PHE A 1 110 ? 5.918 -7.721 -9.830 1.00 80.50 110 PHE A CA 1
ATOM 839 C C . PHE A 1 110 ? 6.636 -8.655 -10.798 1.00 80.50 110 PHE A C 1
ATOM 841 O O . PHE A 1 110 ? 7.543 -9.391 -10.410 1.00 80.50 110 PHE A O 1
ATOM 848 N N . THR A 1 111 ? 6.195 -8.630 -12.047 1.00 85.94 111 THR A N 1
ATOM 849 C CA . THR A 1 111 ? 6.814 -9.358 -13.152 1.00 85.94 111 THR A CA 1
ATOM 850 C C . THR A 1 111 ? 7.544 -8.397 -14.079 1.00 85.94 111 THR A C 1
ATOM 852 O O . THR A 1 111 ? 7.270 -7.200 -14.069 1.00 85.94 111 THR A O 1
ATOM 855 N N . ALA A 1 112 ? 8.458 -8.919 -14.898 1.00 83.06 112 ALA A N 1
ATOM 856 C CA . ALA A 1 112 ? 9.229 -8.094 -15.826 1.00 83.06 112 ALA A CA 1
ATOM 857 C C . ALA A 1 112 ? 8.334 -7.299 -16.800 1.00 83.06 112 ALA A C 1
ATOM 859 O O . ALA A 1 112 ? 8.668 -6.169 -17.149 1.00 83.06 112 ALA A O 1
ATOM 860 N N . ASP A 1 113 ? 7.179 -7.853 -17.181 1.00 83.56 113 ASP A N 1
ATOM 861 C CA . ASP A 1 113 ? 6.192 -7.161 -18.018 1.00 83.56 113 ASP A CA 1
ATOM 862 C C . ASP A 1 113 ? 5.520 -5.998 -17.274 1.00 83.56 113 ASP A C 1
ATOM 864 O O . ASP A 1 113 ? 5.320 -4.928 -17.849 1.00 83.56 113 ASP A O 1
ATOM 868 N N . ASP A 1 114 ? 5.226 -6.173 -15.975 1.00 84.81 114 ASP A N 1
ATOM 869 C CA . ASP A 1 114 ? 4.708 -5.088 -15.128 1.00 84.81 114 ASP A CA 1
ATOM 870 C C . ASP A 1 114 ? 5.727 -3.938 -15.047 1.00 84.81 114 ASP A C 1
ATOM 872 O O . ASP A 1 114 ? 5.355 -2.766 -15.089 1.00 84.81 114 ASP A O 1
ATOM 876 N N . ASP A 1 115 ? 7.015 -4.274 -14.942 1.00 85.00 115 ASP A N 1
ATOM 877 C CA . ASP A 1 115 ? 8.105 -3.301 -14.838 1.00 85.00 115 ASP A CA 1
ATOM 878 C C . ASP A 1 115 ? 8.316 -2.536 -16.151 1.00 85.00 115 ASP A C 1
ATOM 880 O O . ASP A 1 115 ? 8.542 -1.323 -16.134 1.00 85.00 115 ASP A O 1
ATOM 884 N N . ALA A 1 116 ? 8.204 -3.226 -17.291 1.00 83.19 116 ALA A N 1
ATOM 885 C CA . ALA A 1 116 ? 8.267 -2.616 -18.614 1.00 83.19 116 ALA A CA 1
ATOM 886 C C . ALA A 1 116 ? 7.097 -1.648 -18.844 1.00 83.19 116 ALA A C 1
ATOM 888 O O . ALA A 1 116 ? 7.304 -0.535 -19.332 1.00 83.19 116 ALA A O 1
ATOM 889 N N . GLU A 1 117 ? 5.882 -2.029 -18.443 1.00 84.06 117 GLU A N 1
ATOM 890 C CA . GLU A 1 117 ? 4.704 -1.165 -18.550 1.00 84.06 117 GLU A CA 1
ATOM 891 C C . GLU A 1 117 ? 4.792 0.042 -17.605 1.00 84.06 117 GLU A C 1
ATOM 893 O O . GLU A 1 117 ? 4.507 1.171 -18.011 1.00 84.06 117 GLU A O 1
ATOM 898 N N . LEU A 1 118 ? 5.259 -0.162 -16.368 1.00 85.19 118 LEU A N 1
ATOM 899 C CA . LEU A 1 118 ? 5.513 0.917 -15.413 1.00 85.19 118 LEU A CA 1
ATOM 900 C C . LEU A 1 118 ? 6.525 1.928 -15.967 1.00 85.19 118 LEU A C 1
ATOM 902 O O . LEU A 1 118 ? 6.276 3.136 -15.922 1.00 85.19 118 LEU A O 1
ATOM 906 N N . ALA A 1 119 ? 7.636 1.444 -16.529 1.00 82.88 119 ALA A N 1
ATOM 907 C CA . ALA A 1 119 ? 8.633 2.294 -17.166 1.00 82.88 119 ALA A CA 1
ATOM 908 C C . ALA A 1 119 ? 8.046 3.044 -18.361 1.00 82.88 119 ALA A C 1
ATOM 910 O O . ALA A 1 119 ? 8.217 4.255 -18.458 1.00 82.88 119 ALA A O 1
ATOM 911 N N . ARG A 1 120 ? 7.293 2.363 -19.231 1.00 82.62 120 ARG A N 1
ATOM 912 C CA . ARG A 1 120 ? 6.637 2.978 -20.389 1.00 82.62 120 ARG A CA 1
ATOM 913 C C . ARG A 1 120 ? 5.696 4.108 -19.973 1.00 82.62 120 ARG A C 1
ATOM 915 O O . ARG A 1 120 ? 5.719 5.168 -20.587 1.00 82.62 120 ARG A O 1
ATOM 922 N N . LEU A 1 121 ? 4.881 3.913 -18.938 1.00 83.31 121 LEU A N 1
ATOM 923 C CA . LEU A 1 121 ? 3.947 4.933 -18.448 1.00 83.31 121 LEU A CA 1
ATOM 924 C C . LEU A 1 121 ? 4.661 6.137 -17.819 1.00 83.31 121 LEU A C 1
ATOM 926 O O . LEU A 1 121 ? 4.186 7.262 -17.963 1.00 83.31 121 LEU A O 1
ATOM 930 N N . LEU A 1 122 ? 5.794 5.923 -17.147 1.00 79.56 122 LEU A N 1
ATOM 931 C CA . LEU A 1 122 ? 6.607 6.996 -16.562 1.00 79.56 122 LEU A CA 1
ATOM 932 C C . LEU A 1 122 ? 7.444 7.752 -17.602 1.00 79.56 122 LEU A C 1
ATOM 934 O O . LEU A 1 122 ? 7.615 8.960 -17.481 1.00 79.56 122 LEU A O 1
ATOM 938 N N . LEU A 1 123 ? 7.956 7.048 -18.613 1.00 76.75 123 LEU A N 1
ATOM 939 C CA . LEU A 1 123 ? 8.824 7.592 -19.664 1.00 76.75 123 LEU A CA 1
ATOM 940 C C . LEU A 1 123 ? 8.063 8.226 -20.814 1.00 76.75 123 LEU A C 1
ATOM 942 O O . LEU A 1 123 ? 8.607 9.083 -21.510 1.00 76.75 123 LEU A O 1
ATOM 946 N N . LYS A 1 124 ? 6.813 7.814 -21.039 1.00 72.38 124 LYS A N 1
ATOM 947 C CA . LYS A 1 124 ? 5.947 8.522 -21.970 1.00 72.38 124 LYS A CA 1
ATOM 948 C C . LYS A 1 124 ? 5.860 9.977 -21.510 1.00 72.38 124 LYS A C 1
ATOM 950 O O . LYS A 1 124 ? 5.440 10.275 -20.392 1.00 72.38 124 LYS A O 1
ATOM 955 N N . ARG A 1 125 ? 6.270 10.880 -22.387 1.00 56.69 125 ARG A N 1
ATOM 956 C CA . ARG A 1 125 ? 6.299 12.318 -22.153 1.00 56.69 125 ARG A CA 1
ATOM 957 C C . ARG A 1 125 ? 5.082 12.924 -22.841 1.00 56.69 125 ARG A C 1
ATOM 959 O O . ARG A 1 125 ? 5.201 13.538 -23.892 1.00 56.69 125 ARG A O 1
ATOM 966 N N . ASP A 1 126 ? 3.903 12.664 -22.287 1.00 52.09 126 ASP A N 1
ATOM 967 C CA . ASP A 1 126 ? 2.664 13.255 -22.793 1.00 52.09 126 ASP A CA 1
ATOM 968 C C . ASP A 1 126 ? 2.413 14.560 -22.016 1.00 52.09 126 ASP A C 1
ATOM 970 O O . ASP A 1 126 ? 1.773 14.542 -20.967 1.00 52.09 126 ASP A O 1
ATOM 974 N N . GLY A 1 127 ? 2.960 15.679 -22.505 1.00 51.34 127 GLY A N 1
ATOM 975 C CA . GLY A 1 127 ? 2.743 17.022 -21.942 1.00 51.34 127 GLY A CA 1
ATOM 976 C C . GLY A 1 127 ? 3.612 17.378 -20.727 1.00 51.34 127 GLY A C 1
ATOM 977 O O . GLY A 1 127 ? 4.223 16.518 -20.100 1.00 51.34 127 GLY A O 1
ATOM 978 N N . ASP A 1 128 ? 3.685 18.675 -20.424 1.00 51.28 128 ASP A N 1
ATOM 979 C CA . ASP A 1 128 ? 4.656 19.356 -19.544 1.00 51.28 128 ASP A CA 1
ATOM 980 C C . ASP A 1 128 ? 4.587 19.023 -18.032 1.00 51.28 128 ASP A C 1
ATOM 982 O O . ASP A 1 128 ? 4.944 19.849 -17.191 1.00 51.28 128 ASP A O 1
ATOM 986 N N . GLY A 1 129 ? 4.143 17.822 -17.646 1.00 55.66 129 GLY A N 1
ATOM 987 C CA . GLY A 1 129 ? 3.972 17.431 -16.245 1.00 55.66 129 GLY A CA 1
ATOM 988 C C . GLY A 1 129 ? 4.449 16.018 -15.913 1.00 55.66 129 GLY A C 1
ATOM 989 O O . GLY A 1 129 ? 4.296 15.078 -16.691 1.00 55.66 129 GLY A O 1
ATOM 990 N N . GLU A 1 130 ? 4.988 15.851 -14.701 1.00 59.44 130 GLU A N 1
ATOM 991 C CA . GLU A 1 130 ? 5.235 14.533 -14.111 1.00 59.44 130 GLU A CA 1
ATOM 992 C C . GLU A 1 130 ? 3.893 13.816 -13.893 1.00 59.44 130 GLU A C 1
ATOM 994 O O . GLU A 1 130 ? 2.987 14.332 -13.231 1.00 59.44 130 GLU A O 1
ATOM 999 N N . ARG A 1 131 ? 3.746 12.611 -14.454 1.00 71.00 131 ARG A N 1
ATOM 1000 C CA . ARG A 1 131 ? 2.516 11.828 -14.308 1.00 71.00 131 ARG A CA 1
ATOM 1001 C C . ARG A 1 131 ? 2.317 11.445 -12.840 1.00 71.00 131 ARG A C 1
ATOM 1003 O O . ARG A 1 131 ? 3.197 10.865 -12.204 1.00 71.00 131 ARG A O 1
ATOM 1010 N N . SER A 1 132 ? 1.133 11.721 -12.298 1.00 81.62 132 SER A N 1
ATOM 1011 C CA . SER A 1 132 ? 0.817 11.359 -10.918 1.00 81.62 132 SER A CA 1
ATOM 1012 C C . SER A 1 132 ? 0.835 9.841 -10.740 1.00 81.62 132 SER A C 1
ATOM 1014 O O . SER A 1 132 ? 0.240 9.096 -11.519 1.00 81.62 132 SER A O 1
ATOM 1016 N N . TRP A 1 133 ? 1.427 9.369 -9.639 1.00 81.25 133 TRP A N 1
ATOM 1017 C CA . TRP A 1 133 ? 1.399 7.954 -9.247 1.00 81.25 133 TRP A CA 1
ATOM 1018 C C . TRP A 1 133 ? -0.016 7.373 -9.157 1.00 81.25 133 TRP A C 1
ATOM 1020 O O . TRP A 1 133 ? -0.176 6.161 -9.266 1.00 81.25 133 TRP A O 1
ATOM 1030 N N . LYS A 1 134 ? -1.037 8.215 -8.948 1.00 79.81 134 LYS A N 1
ATOM 1031 C CA . LYS A 1 134 ? -2.445 7.798 -8.980 1.00 79.81 134 LYS A CA 1
ATOM 1032 C C . LYS A 1 134 ? -2.909 7.442 -10.388 1.00 79.81 134 LYS A C 1
ATOM 1034 O O . LYS A 1 134 ? -3.628 6.464 -10.553 1.00 79.81 134 LYS A O 1
ATOM 1039 N N . ASP A 1 135 ? -2.495 8.208 -11.387 1.00 82.00 135 ASP A N 1
ATOM 1040 C CA . ASP A 1 135 ? -2.896 7.982 -12.775 1.00 82.00 135 ASP A CA 1
ATOM 1041 C C . ASP A 1 135 ? -2.139 6.790 -13.351 1.00 82.00 135 ASP A C 1
ATOM 1043 O O . ASP A 1 135 ? -2.740 5.917 -13.970 1.00 82.00 135 ASP A O 1
ATOM 1047 N N . ILE A 1 136 ? -0.848 6.679 -13.027 1.00 83.56 136 ILE A N 1
ATOM 1048 C CA . ILE A 1 136 ? -0.030 5.509 -13.367 1.00 83.56 136 ILE A CA 1
ATOM 1049 C C . ILE A 1 136 ? -0.629 4.249 -12.749 1.00 83.56 136 ILE A C 1
ATOM 1051 O O . ILE A 1 136 ? -0.760 3.240 -13.428 1.00 83.56 136 ILE A O 1
ATOM 1055 N N . SER A 1 137 ? -1.031 4.292 -11.478 1.00 82.00 137 SER A N 1
ATOM 1056 C CA . SER A 1 137 ? -1.579 3.113 -10.812 1.00 82.00 137 SER A CA 1
ATOM 1057 C C . SER A 1 137 ? -2.970 2.718 -11.323 1.00 82.00 137 SER A C 1
ATOM 1059 O O . SER A 1 137 ? -3.329 1.548 -11.253 1.00 82.00 137 SER A O 1
ATOM 1061 N N . ARG A 1 138 ? -3.747 3.670 -11.864 1.00 80.00 138 ARG A N 1
ATOM 1062 C CA . ARG A 1 138 ? -5.004 3.386 -12.579 1.00 80.00 138 ARG A CA 1
ATOM 1063 C C . ARG A 1 138 ? -4.752 2.810 -13.972 1.00 80.00 138 ARG A C 1
ATOM 1065 O O . ARG A 1 138 ? -5.491 1.929 -14.390 1.00 80.00 138 ARG A O 1
ATOM 1072 N N . ALA A 1 139 ? -3.724 3.289 -14.670 1.00 79.12 139 ALA A N 1
ATOM 1073 C CA . ALA A 1 139 ? -3.350 2.804 -15.997 1.00 79.12 139 ALA A CA 1
ATOM 1074 C C . ALA A 1 139 ? -2.684 1.415 -15.950 1.00 79.12 139 ALA A C 1
ATOM 1076 O O . ALA A 1 139 ? -2.973 0.565 -16.787 1.00 79.12 139 ALA A O 1
ATOM 1077 N N . ALA A 1 140 ? -1.832 1.162 -14.954 1.00 71.81 140 ALA A N 1
ATOM 1078 C CA . ALA A 1 140 ? -1.157 -0.113 -14.739 1.00 71.81 140 ALA A CA 1
ATOM 1079 C C . ALA A 1 140 ? -1.935 -0.983 -13.741 1.00 71.81 140 ALA A C 1
ATOM 1081 O O . ALA A 1 140 ? -1.729 -0.901 -12.526 1.00 71.81 140 ALA A O 1
ATOM 1082 N N . TYR A 1 141 ? -2.810 -1.843 -14.267 1.00 67.44 141 TYR A N 1
ATOM 1083 C CA . TYR A 1 141 ? -3.376 -3.007 -13.567 1.00 67.44 141 TYR A CA 1
ATOM 1084 C C . TYR A 1 141 ? -4.022 -2.730 -12.188 1.00 67.44 141 TYR A C 1
ATOM 1086 O O . TYR A 1 141 ? -4.072 -3.626 -11.345 1.00 67.44 141 TYR A O 1
ATOM 1094 N N . CYS A 1 142 ? -4.502 -1.504 -11.938 1.00 63.50 142 CYS A N 1
ATOM 1095 C CA . CYS A 1 142 ? -5.166 -1.088 -10.694 1.00 63.50 142 CYS A CA 1
ATOM 1096 C C . CYS A 1 142 ? -4.377 -1.372 -9.398 1.00 63.50 142 CYS A C 1
ATOM 1098 O O . CYS A 1 142 ? -4.970 -1.602 -8.349 1.00 63.50 142 CYS A O 1
ATOM 1100 N N . ARG A 1 143 ? -3.036 -1.356 -9.403 1.00 75.81 143 ARG A N 1
ATOM 1101 C CA . ARG A 1 143 ? -2.281 -1.513 -8.138 1.00 75.81 143 ARG A CA 1
ATOM 1102 C C . ARG A 1 143 ? -2.306 -0.227 -7.301 1.00 75.81 143 ARG A C 1
ATOM 1104 O O . ARG A 1 143 ? -2.780 0.821 -7.728 1.00 75.81 143 ARG A O 1
ATOM 1111 N N . THR A 1 144 ? -1.769 -0.271 -6.081 1.00 82.56 144 THR A N 1
ATOM 1112 C CA . THR A 1 144 ? -1.680 0.927 -5.232 1.00 82.56 144 THR A CA 1
ATOM 1113 C C . THR A 1 144 ? -0.550 1.838 -5.701 1.00 82.56 144 THR A C 1
ATOM 1115 O O . THR A 1 144 ? 0.556 1.387 -6.008 1.00 82.56 144 THR A O 1
ATOM 1118 N N . SER A 1 145 ? -0.783 3.152 -5.688 1.00 83.00 145 SER A N 1
ATOM 1119 C CA . SER A 1 145 ? 0.234 4.157 -6.043 1.00 83.00 145 SER A CA 1
ATOM 1120 C C . SER A 1 145 ? 1.507 4.025 -5.195 1.00 83.00 145 SER A C 1
ATOM 1122 O O . SER A 1 145 ? 2.612 4.306 -5.655 1.00 83.00 145 SER A O 1
ATOM 1124 N N . ARG A 1 146 ? 1.355 3.561 -3.947 1.00 82.56 146 ARG A N 1
ATOM 1125 C CA . ARG A 1 146 ? 2.453 3.293 -3.010 1.00 82.56 146 ARG A CA 1
ATOM 1126 C C . ARG A 1 146 ? 3.297 2.091 -3.445 1.00 82.56 146 ARG A C 1
ATOM 1128 O O . ARG A 1 146 ? 4.521 2.174 -3.398 1.00 82.56 146 ARG A O 1
ATOM 1135 N N . GLY A 1 147 ? 2.651 1.017 -3.905 1.00 83.38 147 GLY A N 1
ATOM 1136 C CA . GLY A 1 147 ? 3.324 -0.151 -4.475 1.00 83.38 147 GLY A CA 1
ATOM 1137 C C . GLY A 1 147 ? 4.103 0.195 -5.742 1.00 83.38 147 GLY A C 1
ATOM 1138 O O . GLY A 1 147 ? 5.267 -0.176 -5.853 1.00 83.38 147 GLY A O 1
ATOM 1139 N N . MET A 1 148 ? 3.503 0.980 -6.644 1.00 84.75 148 MET A N 1
ATOM 1140 C CA . MET A 1 148 ? 4.153 1.416 -7.889 1.00 84.75 148 MET A CA 1
ATOM 1141 C C . MET A 1 148 ? 5.389 2.284 -7.637 1.00 84.75 148 MET A C 1
ATOM 1143 O O . MET A 1 148 ? 6.452 2.016 -8.189 1.00 84.75 148 MET A O 1
ATOM 1147 N N . ARG A 1 149 ? 5.295 3.272 -6.736 1.00 84.75 149 ARG A N 1
ATOM 1148 C CA . ARG A 1 149 ? 6.450 4.102 -6.359 1.00 84.75 149 ARG A CA 1
ATOM 1149 C C . ARG A 1 149 ? 7.577 3.273 -5.749 1.00 84.75 149 ARG A C 1
ATOM 1151 O O . ARG A 1 149 ? 8.740 3.499 -6.062 1.00 84.75 149 ARG A O 1
ATOM 1158 N N . ARG A 1 150 ? 7.234 2.330 -4.864 1.00 86.62 150 ARG A N 1
ATOM 1159 C CA . ARG A 1 150 ? 8.219 1.438 -4.247 1.00 86.62 150 ARG A CA 1
ATOM 1160 C C . ARG A 1 150 ? 8.924 0.598 -5.309 1.00 86.62 150 ARG A C 1
ATOM 1162 O O . ARG A 1 150 ? 10.148 0.565 -5.313 1.00 86.62 150 ARG A O 1
ATOM 1169 N N . ARG A 1 151 ? 8.166 -0.027 -6.217 1.00 86.19 151 ARG A N 1
ATOM 1170 C CA . ARG A 1 151 ? 8.738 -0.836 -7.295 1.00 86.19 151 ARG A CA 1
ATOM 1171 C C . ARG A 1 151 ? 9.648 -0.012 -8.194 1.00 86.19 151 ARG A C 1
ATOM 1173 O O . ARG A 1 151 ? 10.741 -0.455 -8.502 1.00 86.19 151 ARG A O 1
ATOM 1180 N N . TRP A 1 152 ? 9.238 1.202 -8.556 1.00 84.62 152 TRP A N 1
ATOM 1181 C CA . TRP A 1 152 ? 10.085 2.112 -9.323 1.00 84.62 152 TRP A CA 1
ATOM 1182 C C . TRP A 1 152 ? 11.394 2.461 -8.602 1.00 84.62 152 TRP A C 1
ATOM 1184 O O . TRP A 1 152 ? 12.426 2.555 -9.251 1.00 84.62 152 TRP A O 1
ATOM 1194 N N . GLY A 1 153 ? 11.376 2.607 -7.272 1.00 84.88 153 GLY A N 1
ATOM 1195 C CA . GLY A 1 153 ? 12.597 2.744 -6.471 1.00 84.88 153 GLY A CA 1
ATOM 1196 C C . GLY A 1 153 ? 13.509 1.521 -6.596 1.00 84.88 153 GLY A C 1
ATOM 1197 O O . GLY A 1 153 ? 14.655 1.659 -6.998 1.00 84.88 153 GLY A O 1
ATOM 1198 N N . GLU A 1 154 ? 12.965 0.321 -6.368 1.00 84.44 154 GLU A N 1
ATOM 1199 C CA . GLU A 1 154 ? 13.706 -0.948 -6.504 1.00 84.44 154 GLU A CA 1
ATOM 1200 C C . GLU A 1 154 ? 14.289 -1.139 -7.917 1.00 84.44 154 GLU A C 1
ATOM 1202 O O . GLU A 1 154 ? 15.396 -1.644 -8.082 1.00 84.44 154 GLU A O 1
ATOM 1207 N N . LEU A 1 155 ? 13.549 -0.716 -8.943 1.00 83.00 155 LEU A N 1
ATOM 1208 C CA . LEU A 1 155 ? 13.972 -0.767 -10.338 1.00 83.00 155 LEU A CA 1
ATOM 1209 C C . LEU A 1 155 ? 15.061 0.260 -10.663 1.00 83.00 155 LEU A C 1
ATOM 1211 O O . LEU A 1 155 ? 16.002 -0.060 -11.383 1.00 83.00 155 LEU A O 1
ATOM 1215 N N . ARG A 1 156 ? 14.958 1.481 -10.129 1.00 79.75 156 ARG A N 1
ATOM 1216 C CA . ARG A 1 156 ? 15.981 2.524 -10.295 1.00 79.75 156 ARG A CA 1
ATOM 1217 C C . ARG A 1 156 ? 17.282 2.193 -9.582 1.00 79.75 156 ARG A C 1
ATOM 1219 O O . ARG A 1 156 ? 18.333 2.594 -10.062 1.00 79.75 156 ARG A O 1
ATOM 1226 N N . ASP A 1 157 ? 17.216 1.467 -8.475 1.00 77.56 157 ASP A N 1
ATOM 1227 C CA . ASP A 1 157 ? 18.410 1.008 -7.768 1.00 77.56 157 ASP A CA 1
ATOM 1228 C C . ASP A 1 157 ? 19.085 -0.178 -8.496 1.00 77.56 157 ASP A C 1
ATOM 1230 O O . ASP A 1 157 ? 20.237 -0.510 -8.219 1.00 77.56 157 ASP A O 1
ATOM 1234 N N . SER A 1 158 ? 18.400 -0.812 -9.460 1.00 77.69 158 SER A N 1
ATOM 1235 C CA . SER A 1 158 ? 18.946 -1.896 -10.280 1.00 77.69 158 SER A CA 1
ATOM 1236 C C . SER A 1 158 ? 19.666 -1.366 -11.529 1.00 77.69 158 SER A C 1
ATOM 1238 O O . SER A 1 158 ? 19.038 -0.985 -12.519 1.00 77.69 158 SER A O 1
ATOM 1240 N N . ASP A 1 159 ? 21.002 -1.425 -11.522 1.00 65.44 159 ASP A N 1
ATOM 1241 C CA . ASP A 1 159 ? 21.860 -1.018 -12.651 1.00 65.44 159 ASP A CA 1
ATOM 1242 C C . ASP A 1 159 ? 21.496 -1.733 -13.968 1.00 65.44 159 ASP A C 1
ATOM 1244 O O . ASP A 1 159 ? 21.440 -1.125 -15.036 1.00 65.44 159 ASP A O 1
ATOM 1248 N N . ALA A 1 160 ? 21.139 -3.019 -13.898 1.00 72.50 160 ALA A N 1
ATOM 1249 C CA . ALA A 1 160 ? 20.742 -3.804 -15.068 1.00 72.50 160 ALA A CA 1
ATOM 1250 C C . ALA A 1 160 ? 19.479 -3.254 -15.758 1.00 72.50 160 ALA A C 1
ATOM 1252 O O . ALA A 1 160 ? 19.375 -3.267 -16.987 1.00 72.50 160 ALA A O 1
ATOM 1253 N N . PHE A 1 161 ? 18.521 -2.753 -14.975 1.00 71.38 161 PHE A N 1
ATOM 1254 C CA . PHE A 1 161 ? 17.280 -2.190 -15.495 1.00 71.38 161 PHE A CA 1
ATOM 1255 C C . PHE A 1 161 ? 17.505 -0.811 -16.117 1.00 71.38 161 PHE A C 1
ATOM 1257 O O . PHE A 1 161 ? 17.028 -0.553 -17.223 1.00 71.38 161 PHE A O 1
ATOM 1264 N N . LEU A 1 162 ? 18.291 0.045 -15.455 1.00 69.06 162 LEU A N 1
ATOM 1265 C CA . LEU A 1 162 ? 18.662 1.354 -15.997 1.00 69.06 162 LEU A CA 1
ATOM 1266 C C . LEU A 1 162 ? 19.435 1.228 -17.311 1.00 69.06 162 LEU A C 1
ATOM 1268 O O . LEU A 1 162 ? 19.125 1.938 -18.264 1.00 69.06 162 LEU A O 1
ATOM 1272 N N . ARG A 1 163 ? 20.371 0.276 -17.405 1.00 69.00 163 ARG A N 1
ATOM 1273 C CA . ARG A 1 163 ? 21.079 -0.019 -18.660 1.00 69.00 163 ARG A CA 1
ATOM 1274 C C . ARG A 1 163 ? 20.108 -0.425 -19.765 1.00 69.00 163 ARG A C 1
ATOM 1276 O O . ARG A 1 163 ? 20.184 0.102 -20.864 1.00 69.00 163 ARG A O 1
ATOM 1283 N N . LYS A 1 164 ? 19.133 -1.288 -19.477 1.00 72.19 164 LYS A N 1
ATOM 1284 C CA . LYS A 1 164 ? 18.127 -1.696 -20.472 1.00 72.19 164 LYS A CA 1
ATOM 1285 C C . LYS A 1 164 ? 17.234 -0.538 -20.947 1.00 72.19 164 LYS A C 1
ATOM 1287 O O . LYS A 1 164 ? 16.799 -0.549 -22.093 1.00 72.19 164 LYS A O 1
ATOM 1292 N N . LEU A 1 165 ? 16.948 0.436 -20.084 1.00 70.69 165 LEU A N 1
ATOM 1293 C CA . LEU A 1 165 ? 16.073 1.572 -20.398 1.00 70.69 165 LEU A CA 1
ATOM 1294 C C . LEU A 1 165 ? 16.780 2.744 -21.073 1.00 70.69 165 LEU A C 1
ATOM 1296 O O . LEU A 1 165 ? 16.150 3.456 -21.849 1.00 70.69 165 LEU A O 1
ATOM 1300 N N . TRP A 1 166 ? 18.056 2.957 -20.752 1.00 66.56 166 TRP A N 1
ATOM 1301 C CA . TRP A 1 166 ? 18.826 4.119 -21.190 1.00 66.56 166 TRP A CA 1
ATOM 1302 C C . TRP A 1 166 ? 20.023 3.785 -22.078 1.00 66.56 166 TRP A C 1
ATOM 1304 O O . TRP A 1 166 ? 20.761 4.702 -22.429 1.00 66.56 166 TRP A O 1
ATOM 1314 N N . CYS A 1 167 ? 20.231 2.526 -22.481 1.00 63.12 167 CYS A N 1
ATOM 1315 C CA . CYS A 1 167 ? 21.170 2.227 -23.559 1.00 63.12 167 CYS A CA 1
ATOM 1316 C C . CYS A 1 167 ? 20.600 2.781 -24.875 1.00 63.12 167 CYS A C 1
ATOM 1318 O O . CYS A 1 167 ? 19.606 2.241 -25.370 1.00 63.12 167 CYS A O 1
ATOM 1320 N N . PRO A 1 168 ? 21.195 3.844 -25.453 1.00 58.91 168 PRO A N 1
ATOM 1321 C CA . PRO A 1 168 ? 20.803 4.280 -26.781 1.00 58.91 168 PRO A CA 1
ATOM 1322 C C . PRO A 1 168 ? 21.034 3.115 -27.757 1.00 58.91 168 PRO A C 1
ATOM 1324 O O . PRO A 1 168 ? 22.035 2.401 -27.614 1.00 58.91 168 PRO A O 1
ATOM 1327 N N . PRO A 1 169 ? 20.126 2.880 -28.723 1.00 60.91 169 PRO A N 1
ATOM 1328 C CA . PRO A 1 169 ? 20.371 1.887 -29.760 1.00 60.91 169 PRO A CA 1
ATOM 1329 C C . PRO A 1 169 ? 21.715 2.203 -30.433 1.00 60.91 169 PRO A C 1
ATOM 1331 O O . PRO A 1 169 ? 22.011 3.388 -30.638 1.00 60.91 169 PRO A O 1
ATOM 1334 N N . PRO A 1 170 ? 22.548 1.189 -30.744 1.00 62.41 170 PRO A N 1
ATOM 1335 C CA . PRO A 1 170 ? 23.787 1.438 -31.464 1.00 62.41 170 PRO A CA 1
ATOM 1336 C C . PRO A 1 170 ? 23.447 2.211 -32.745 1.00 62.41 170 PRO A C 1
ATOM 1338 O O . PRO A 1 170 ? 22.452 1.874 -33.400 1.00 62.41 170 PRO A O 1
ATOM 1341 N N . PRO A 1 171 ? 24.207 3.270 -33.082 1.00 70.44 171 PRO A N 1
ATOM 1342 C CA . PRO A 1 171 ? 23.950 4.017 -34.301 1.00 70.44 171 PRO A CA 1
ATOM 1343 C C . PRO A 1 171 ? 23.956 3.033 -35.477 1.00 70.44 171 PRO A C 1
ATOM 1345 O O . PRO A 1 171 ? 24.782 2.112 -35.479 1.00 70.44 171 PRO A O 1
ATOM 1348 N N . PRO A 1 172 ? 23.034 3.176 -36.448 1.00 70.88 172 PRO A N 1
ATOM 1349 C CA . PRO A 1 172 ? 23.013 2.297 -37.605 1.00 70.88 172 PRO A CA 1
ATOM 1350 C C . PRO A 1 172 ? 24.403 2.321 -38.239 1.00 70.88 172 PRO A C 1
ATOM 1352 O O . PRO A 1 172 ? 24.916 3.395 -38.562 1.00 70.88 172 PRO A O 1
ATOM 1355 N N . MET A 1 173 ? 25.032 1.146 -38.341 1.00 69.12 173 MET A N 1
ATOM 1356 C CA . MET A 1 173 ? 26.329 1.002 -38.991 1.00 69.12 173 MET A CA 1
ATOM 1357 C C . MET A 1 173 ? 26.171 1.483 -40.433 1.00 69.12 173 MET A C 1
ATOM 1359 O O . MET A 1 173 ? 25.522 0.828 -41.246 1.00 69.12 173 MET A O 1
ATOM 1363 N N . GLN A 1 174 ? 26.709 2.665 -40.718 1.00 63.75 174 GLN A N 1
ATOM 1364 C CA . GLN A 1 174 ? 26.787 3.200 -42.071 1.00 63.75 174 GLN A CA 1
ATOM 1365 C C . GLN A 1 174 ? 27.718 2.264 -42.861 1.00 63.75 174 GLN A C 1
ATOM 1367 O O . GLN A 1 174 ? 28.808 1.962 -42.361 1.00 63.75 174 GLN A O 1
ATOM 1372 N N . PRO A 1 175 ? 27.321 1.758 -44.041 1.00 65.62 175 PRO A N 1
ATOM 1373 C CA . PRO A 1 175 ? 28.230 0.976 -44.867 1.00 65.62 175 PRO A CA 1
ATOM 1374 C C . PRO A 1 175 ? 29.427 1.855 -45.247 1.00 65.62 175 PRO A C 1
ATOM 1376 O O . PRO A 1 175 ? 29.252 2.990 -45.689 1.00 65.62 175 PRO A O 1
ATOM 1379 N N . SER A 1 176 ? 30.639 1.344 -45.023 1.00 72.62 176 SER A N 1
ATOM 1380 C CA . SER A 1 176 ? 31.868 2.018 -45.442 1.00 72.62 176 SER A CA 1
ATOM 1381 C C . SER A 1 176 ? 31.883 2.085 -46.969 1.00 72.62 176 SER A C 1
ATOM 1383 O O . SER A 1 176 ? 31.812 1.036 -47.613 1.00 72.62 176 SER A O 1
ATOM 1385 N N . CYS A 1 177 ? 31.929 3.299 -47.521 1.00 61.22 177 CYS A N 1
ATOM 1386 C CA . CYS A 1 177 ? 32.259 3.526 -48.929 1.00 61.22 177 CYS A CA 1
ATOM 1387 C C . CYS A 1 177 ? 33.716 3.151 -49.211 1.00 61.22 177 CYS A C 1
ATOM 1389 O O . CYS A 1 177 ? 34.546 3.285 -48.277 1.00 61.22 177 CYS A O 1
#

Organism: Oryza rufipogon (NCBI:txid4529)

Sequence (177 aa):
MALQGMEQEAAGQPPASAAFPSSAEAAAAAASPTSGGKRIVLRIRLPPAWMPEEDACLARLAAENGFRHWRRVAEGMAAARSGRRPRRSPGQCRDRWRDHLARDVYHRPFT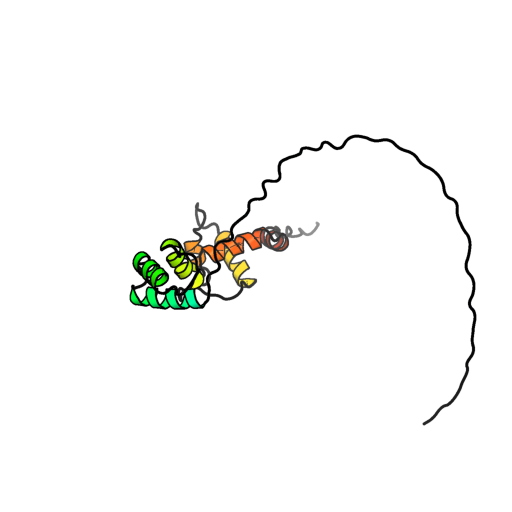ADDDAELARLLLKRDGDGERSWKDISRAAYCRTSRGMRRRWGELRDSDAFLRKLWCPPPPPMQPSC

Foldseek 3Di:
DDDDDDDDDDDDDDDDDDDDDDDDDDDDDDDDPPPVPPPPPPPPPPPDDDDPVLVVLLVVLCVVVVVPCLQSSQVSSVVPDDDDDDRDDSVNSNCCCQQPPPPLADDDDDDPVLVVLLCVVQVPCPDDDRDQLVVSCVVRSSHDSVVSVVVVVVQVVDPVNCCVVPVDDDPPPDPDD

InterPro domains:
  IPR001005 SANT/Myb domain [PS50090] (50-101)
  IPR001005 SANT/Myb domain [SM00717] (46-103)
  IPR001005 SANT/Myb domain [cd00167] (49-101)
  IPR009057 Homedomain-like superfamily [SSF46689] (49-124)
  IPR017930 Myb domain [PS51294] (49-105)
  IPR050560 Transcription factors Myb-like [PTHR45614] (49-152)